Protein AF-A0A6I7P9B7-F1 (afdb_monomer)

Foldseek 3Di:
DVVVVVVVVVVVVQVPADFQLNVCCVVPVPVVVVVLCCCCPPPHVCCCVVPVVVNSRHRPCVNVVVVCCVVVVVVVVPDDDDD

Radius of gyration: 18.13 Å; Cα contacts (8 Å, |Δi|>4): 41; chains: 1; bounding box: 45×49×34 Å

Structure (mmCIF, N/CA/C/O backbone):
data_AF-A0A6I7P9B7-F1
#
_entry.id   AF-A0A6I7P9B7-F1
#
loop_
_atom_site.group_PDB
_atom_site.id
_atom_site.type_symbol
_atom_site.label_atom_id
_atom_site.label_alt_id
_atom_site.label_comp_id
_atom_site.label_asym_id
_atom_site.label_entity_id
_atom_site.label_seq_id
_atom_site.pdbx_PDB_ins_code
_atom_site.Cartn_x
_atom_site.Cartn_y
_atom_site.Cartn_z
_atom_site.occupancy
_atom_site.B_iso_or_equiv
_atom_site.auth_seq_id
_atom_site.auth_comp_id
_atom_site.auth_asym_id
_atom_site.auth_atom_id
_atom_site.pdbx_PDB_model_num
ATOM 1 N N . MET A 1 1 ? 6.752 31.201 -22.492 1.00 57.72 1 MET A N 1
ATOM 2 C CA . MET A 1 1 ? 7.688 30.490 -21.587 1.00 57.72 1 MET A CA 1
ATOM 3 C C . MET A 1 1 ? 7.087 30.143 -20.219 1.00 57.72 1 MET A C 1
ATOM 5 O O . M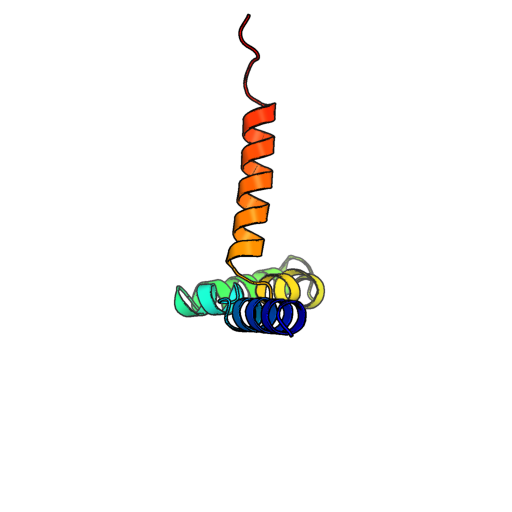ET A 1 1 ? 7.439 29.093 -19.706 1.00 57.72 1 MET A O 1
ATOM 9 N N . ALA A 1 2 ? 6.153 30.923 -19.650 1.00 61.97 2 ALA A N 1
ATOM 10 C CA . ALA A 1 2 ? 5.575 30.638 -18.323 1.00 61.97 2 ALA A CA 1
ATOM 11 C C . ALA A 1 2 ? 4.801 29.299 -18.209 1.00 61.97 2 ALA A C 1
ATOM 13 O O . ALA A 1 2 ? 5.021 28.571 -17.253 1.00 61.97 2 ALA A O 1
ATOM 14 N N . LEU A 1 3 ? 3.978 28.926 -19.203 1.00 60.97 3 LEU A N 1
ATOM 15 C CA . LEU A 1 3 ? 3.200 27.665 -19.207 1.00 60.97 3 LEU A CA 1
ATOM 16 C C . LEU A 1 3 ? 4.066 26.390 -19.248 1.00 60.97 3 LEU A C 1
ATOM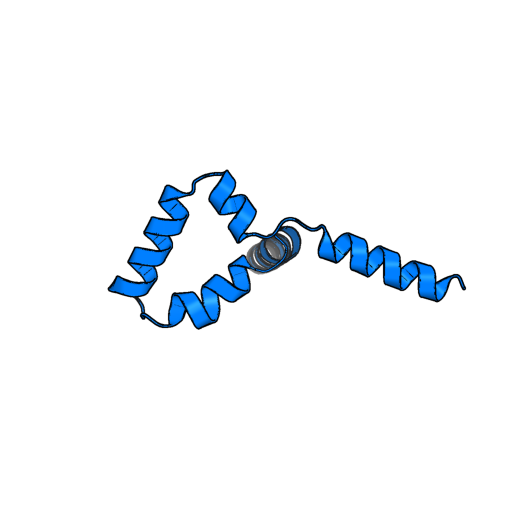 18 O O . LEU A 1 3 ? 3.718 25.378 -18.647 1.00 60.97 3 LEU A O 1
ATOM 22 N N . VAL A 1 4 ? 5.213 26.442 -19.935 1.00 63.94 4 VAL A N 1
ATOM 23 C CA . VAL A 1 4 ? 6.155 25.310 -20.027 1.00 63.94 4 VAL A CA 1
ATOM 24 C C . VAL A 1 4 ? 6.881 25.106 -18.696 1.00 63.94 4 VAL A C 1
ATOM 26 O O . VAL A 1 4 ? 7.069 23.971 -18.264 1.00 63.94 4 VAL A O 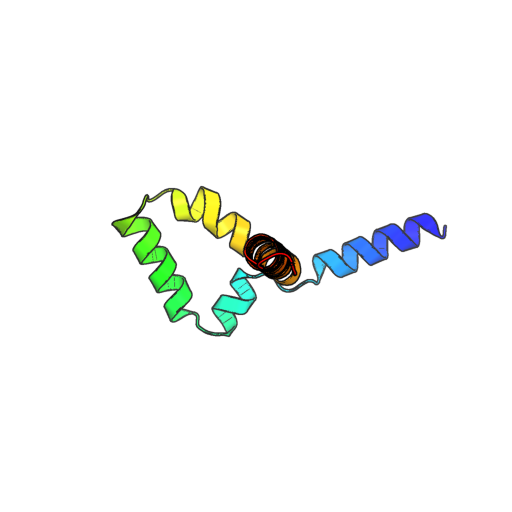1
ATOM 29 N N . ALA A 1 5 ? 7.218 26.200 -18.005 1.00 64.94 5 ALA A N 1
ATOM 30 C CA . ALA A 1 5 ? 7.776 26.135 -16.659 1.00 64.94 5 ALA A CA 1
ATOM 31 C C . ALA A 1 5 ? 6.785 25.499 -15.664 1.00 64.94 5 ALA A C 1
ATOM 33 O O . ALA A 1 5 ? 7.205 24.707 -14.829 1.00 64.94 5 ALA A O 1
ATOM 34 N N . SER A 1 6 ? 5.477 25.762 -15.799 1.00 75.06 6 SER A N 1
ATOM 35 C CA . SER A 1 6 ? 4.428 25.170 -14.949 1.00 75.06 6 SER A CA 1
ATOM 36 C C . SER A 1 6 ? 4.279 23.655 -15.126 1.00 75.06 6 SER A C 1
ATOM 38 O O . SER A 1 6 ? 4.043 22.938 -14.160 1.00 75.06 6 SER A O 1
ATOM 40 N N . GLY A 1 7 ? 4.416 23.151 -16.356 1.00 80.00 7 GLY A N 1
ATOM 41 C CA . GLY A 1 7 ? 4.351 21.710 -16.621 1.00 80.00 7 GLY A CA 1
ATOM 42 C C . GLY A 1 7 ? 5.555 20.957 -16.053 1.00 80.00 7 GLY A C 1
ATOM 43 O O . GLY A 1 7 ? 5.399 19.900 -15.444 1.00 80.00 7 GLY A O 1
ATOM 44 N N . LEU A 1 8 ? 6.752 21.532 -16.197 1.00 82.44 8 LEU A N 1
ATOM 45 C CA . LEU A 1 8 ? 7.990 20.945 -15.683 1.00 82.44 8 LEU A CA 1
ATOM 46 C C . LEU A 1 8 ? 8.020 20.896 -14.152 1.00 82.44 8 LEU A C 1
ATOM 48 O O . LEU A 1 8 ? 8.460 19.894 -13.593 1.00 82.44 8 LEU A O 1
ATOM 52 N N . THR A 1 9 ? 7.525 21.932 -13.466 1.00 84.31 9 THR A N 1
ATOM 53 C CA . THR A 1 9 ? 7.457 21.921 -11.997 1.00 84.31 9 THR A CA 1
ATOM 54 C C . THR A 1 9 ? 6.461 20.894 -11.475 1.00 84.31 9 THR A C 1
ATOM 56 O O . THR A 1 9 ? 6.786 20.174 -10.536 1.00 84.31 9 THR A O 1
ATOM 59 N N . LEU A 1 10 ? 5.283 20.775 -12.094 1.00 80.06 10 LEU A N 1
ATOM 60 C CA . LEU A 1 10 ? 4.282 19.773 -11.714 1.00 80.06 10 LEU A CA 1
ATOM 61 C C . LEU A 1 10 ? 4.795 18.347 -11.925 1.00 80.06 10 LEU A C 1
ATOM 63 O O . LEU A 1 10 ? 4.634 17.504 -11.045 1.00 80.06 10 LEU A O 1
ATOM 67 N N . TRP A 1 11 ? 5.452 18.084 -13.056 1.00 82.44 11 TRP A N 1
ATOM 68 C CA . TRP A 1 11 ? 6.058 16.782 -13.319 1.00 82.44 11 TRP A CA 1
ATOM 69 C C . TRP A 1 11 ? 7.181 16.461 -12.329 1.00 82.44 11 TRP A C 1
ATOM 71 O O . TRP A 1 11 ? 7.207 15.361 -11.789 1.00 82.44 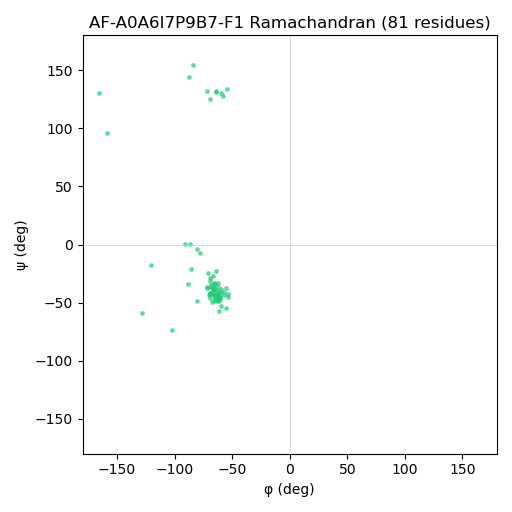11 TRP A O 1
ATOM 81 N N . ALA A 1 12 ? 8.068 17.416 -12.037 1.00 84.25 12 ALA A N 1
ATOM 82 C CA . ALA A 1 12 ? 9.150 17.216 -11.073 1.00 84.25 12 ALA A CA 1
ATOM 83 C C . ALA A 1 12 ? 8.616 16.950 -9.655 1.00 84.25 12 ALA A C 1
ATOM 85 O O . ALA A 1 12 ? 9.127 16.081 -8.951 1.00 84.25 12 ALA A O 1
ATOM 86 N N . TRP A 1 13 ? 7.560 17.660 -9.252 1.00 82.25 13 TRP A N 1
ATOM 87 C CA . TRP A 1 13 ? 6.910 17.456 -7.958 1.00 82.25 13 TRP A CA 1
ATOM 88 C C . TRP A 1 13 ? 6.224 16.087 -7.875 1.00 82.25 13 TRP A C 1
ATOM 90 O O . TRP A 1 13 ? 6.324 15.410 -6.856 1.00 82.25 13 TRP A O 1
ATOM 100 N N . TRP A 1 14 ? 5.591 15.646 -8.966 1.00 78.88 14 TRP A N 1
ATOM 101 C CA . TRP A 1 14 ? 5.012 14.306 -9.072 1.00 78.88 14 TRP A CA 1
ATOM 102 C C . TRP A 1 14 ? 6.078 13.205 -9.046 1.00 78.88 14 TRP A C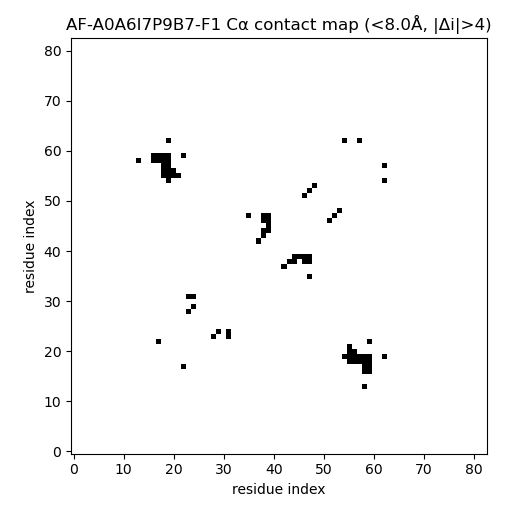 1
ATOM 104 O O . TRP A 1 14 ? 5.920 12.212 -8.344 1.00 78.88 14 TRP A O 1
ATOM 114 N N . ALA A 1 15 ? 7.180 13.391 -9.774 1.00 82.94 15 ALA A N 1
ATOM 115 C CA . ALA A 1 15 ? 8.276 12.430 -9.860 1.00 82.94 15 ALA A CA 1
ATOM 116 C C . ALA A 1 15 ? 9.027 12.249 -8.529 1.00 82.94 15 ALA A C 1
ATOM 118 O O . ALA A 1 15 ? 9.585 11.184 -8.291 1.00 82.94 15 ALA A O 1
ATOM 119 N N . GLY A 1 16 ? 9.040 13.271 -7.668 1.00 85.62 16 GLY A N 1
ATOM 120 C CA . GLY A 1 16 ? 9.644 13.213 -6.334 1.00 85.62 16 GLY A CA 1
ATOM 121 C C . GLY A 1 16 ? 8.695 12.781 -5.213 1.00 85.62 16 GLY A C 1
ATOM 122 O O . GLY A 1 16 ? 9.106 12.766 -4.053 1.00 85.62 16 GLY A O 1
ATOM 123 N N . ALA A 1 17 ? 7.426 12.481 -5.508 1.00 88.81 17 ALA A N 1
ATOM 124 C CA . ALA A 1 17 ? 6.466 12.108 -4.478 1.00 88.81 17 ALA A CA 1
ATOM 125 C C . ALA A 1 17 ? 6.774 10.699 -3.928 1.00 88.81 17 ALA A C 1
ATOM 127 O O . ALA A 1 17 ? 6.929 9.765 -4.716 1.00 88.81 17 ALA A O 1
ATOM 128 N N . PRO A 1 18 ? 6.811 10.506 -2.593 1.00 91.50 18 PRO A N 1
ATOM 129 C CA . PRO A 1 18 ? 7.101 9.206 -2.006 1.00 91.50 18 PRO A CA 1
ATOM 130 C C . PRO A 1 18 ? 6.005 8.211 -2.366 1.00 91.50 18 PRO A C 1
ATOM 132 O O . PRO A 1 18 ? 4.803 8.481 -2.221 1.00 91.50 18 PRO A O 1
ATOM 135 N N . VAL A 1 19 ? 6.426 7.040 -2.810 1.00 95.62 19 VAL A N 1
ATOM 136 C CA . VAL A 1 19 ? 5.530 6.000 -3.296 1.00 95.62 19 VAL A CA 1
ATOM 137 C C . VAL A 1 19 ? 5.074 5.126 -2.123 1.00 95.62 19 VAL A C 1
ATOM 139 O O . VAL A 1 19 ? 5.839 4.894 -1.186 1.00 95.62 19 VAL A O 1
ATOM 142 N N . LEU A 1 20 ? 3.824 4.654 -2.136 1.00 96.88 20 LEU A N 1
ATOM 143 C CA . LEU A 1 20 ? 3.223 3.969 -0.983 1.00 96.88 20 LEU A CA 1
ATOM 144 C C . LEU A 1 20 ? 4.021 2.734 -0.533 1.00 96.88 20 LEU A C 1
ATOM 146 O O . LEU A 1 20 ? 4.220 2.531 0.664 1.00 96.88 20 LEU A O 1
ATOM 150 N N . GLY A 1 21 ? 4.475 1.915 -1.483 1.00 97.06 21 GLY A N 1
ATOM 151 C CA . GLY A 1 21 ? 5.246 0.707 -1.199 1.00 97.06 21 GLY A CA 1
ATOM 152 C C . GLY A 1 21 ? 6.597 0.999 -0.559 1.00 97.06 21 GLY A C 1
ATOM 153 O O . GLY A 1 21 ? 6.983 0.298 0.369 1.00 97.06 21 GLY A O 1
ATOM 154 N N . GLU A 1 22 ? 7.278 2.061 -0.994 1.00 96.12 22 GLU A N 1
ATOM 155 C CA . GLU A 1 22 ? 8.535 2.507 -0.387 1.00 96.12 22 GLU A CA 1
ATOM 156 C C . GLU A 1 22 ? 8.312 2.966 1.056 1.00 96.12 22 GLU A C 1
ATOM 158 O O . GLU A 1 22 ? 9.037 2.551 1.960 1.00 96.12 22 GLU A O 1
ATOM 163 N N . LEU A 1 23 ? 7.272 3.771 1.297 1.00 96.44 23 LEU A N 1
ATOM 164 C CA . LEU A 1 23 ? 6.940 4.216 2.647 1.00 96.44 23 LEU A CA 1
ATOM 165 C C . LEU A 1 23 ? 6.611 3.032 3.564 1.00 96.44 23 LEU A C 1
ATOM 167 O O . LEU A 1 23 ? 7.121 2.974 4.680 1.00 96.44 23 LEU A O 1
ATOM 171 N N . TRP A 1 24 ? 5.791 2.082 3.107 1.00 97.62 24 TRP A N 1
ATOM 172 C CA . TRP A 1 24 ? 5.478 0.883 3.888 1.00 97.62 24 TRP A CA 1
ATOM 173 C C . TRP A 1 24 ? 6.741 0.060 4.150 1.00 97.62 24 TRP A C 1
ATOM 175 O O . TRP A 1 24 ? 7.015 -0.269 5.299 1.00 97.62 24 TRP A O 1
ATOM 185 N N . PHE A 1 25 ? 7.562 -0.199 3.132 1.00 97.25 25 PHE A N 1
ATOM 186 C CA . PHE A 1 25 ? 8.815 -0.935 3.299 1.00 97.25 25 PHE A CA 1
ATOM 187 C C . PHE A 1 25 ? 9.750 -0.278 4.325 1.00 97.25 25 PHE A C 1
ATOM 189 O O . PHE A 1 25 ? 10.339 -0.976 5.146 1.00 97.25 25 PHE A O 1
ATOM 196 N N . ASN A 1 26 ? 9.850 1.054 4.320 1.00 97.25 26 ASN A N 1
ATOM 197 C CA . ASN A 1 26 ? 10.662 1.805 5.279 1.00 97.25 26 ASN A CA 1
ATOM 198 C C . ASN A 1 26 ? 10.095 1.773 6.709 1.00 97.25 26 ASN A C 1
ATOM 200 O O . ASN A 1 26 ? 10.860 1.882 7.666 1.00 97.25 26 ASN A O 1
ATOM 204 N N . LEU A 1 27 ? 8.774 1.645 6.866 1.00 97.44 27 LEU A N 1
ATOM 205 C CA . LEU A 1 27 ? 8.115 1.546 8.172 1.00 97.44 27 LEU A CA 1
ATOM 206 C C . LEU A 1 27 ? 8.195 0.132 8.752 1.00 97.44 27 LEU A C 1
ATOM 208 O O . LEU A 1 27 ? 8.525 -0.037 9.923 1.00 97.44 27 LEU A O 1
ATOM 212 N N . ASP A 1 28 ? 7.864 -0.872 7.944 1.00 98.12 28 ASP A N 1
ATOM 213 C CA . ASP A 1 28 ? 7.876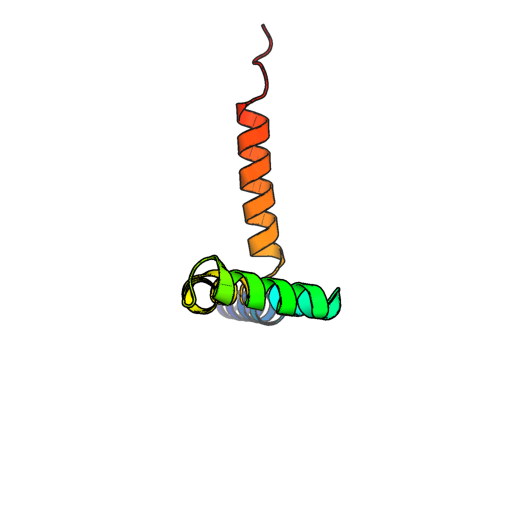 -2.277 8.333 1.00 98.12 28 ASP A CA 1
ATOM 214 C C . ASP A 1 28 ? 7.962 -3.189 7.090 1.00 98.12 28 ASP A C 1
ATOM 216 O O . ASP A 1 28 ? 6.945 -3.531 6.472 1.00 98.12 28 ASP A O 1
ATOM 220 N N . PRO A 1 29 ? 9.172 -3.635 6.718 1.00 97.81 29 PRO A N 1
ATOM 221 C CA . PRO A 1 29 ? 9.361 -4.498 5.559 1.00 97.81 29 PRO A CA 1
ATOM 222 C C . PRO A 1 29 ? 8.828 -5.917 5.800 1.00 97.81 29 PRO A C 1
ATOM 224 O O . PRO A 1 29 ? 8.499 -6.622 4.841 1.00 97.81 29 PRO A O 1
ATOM 227 N N . PHE A 1 30 ? 8.731 -6.366 7.057 1.00 98.44 30 PHE A N 1
ATOM 228 C CA . PHE A 1 30 ? 8.231 -7.701 7.370 1.00 98.44 30 PHE A CA 1
ATOM 229 C C . PHE A 1 30 ? 6.734 -7.798 7.075 1.00 98.44 30 PHE A C 1
ATOM 231 O O . PHE A 1 30 ? 6.313 -8.745 6.407 1.00 98.44 30 PHE A O 1
ATOM 238 N N . SER A 1 31 ? 5.932 -6.812 7.492 1.00 98.19 31 SER A N 1
ATOM 239 C CA . SER A 1 31 ? 4.493 -6.829 7.196 1.00 98.19 31 SER A CA 1
ATOM 240 C C . SER A 1 31 ? 4.183 -6.707 5.706 1.00 98.19 31 SER A C 1
ATOM 242 O O . SER A 1 31 ? 3.234 -7.347 5.247 1.00 98.19 31 SER A O 1
ATOM 244 N N . LEU A 1 32 ? 4.988 -5.978 4.923 1.00 97.75 32 LEU A N 1
ATOM 245 C CA . LEU A 1 32 ? 4.817 -5.921 3.468 1.00 97.75 32 LEU A CA 1
ATOM 246 C C . LEU A 1 32 ? 5.018 -7.305 2.826 1.00 97.75 32 LEU A C 1
ATOM 248 O O . LEU A 1 32 ? 4.157 -7.775 2.080 1.00 97.75 32 LEU A O 1
ATOM 252 N N . ASN A 1 33 ? 6.109 -7.996 3.174 1.00 97.88 33 ASN A N 1
ATOM 253 C CA . ASN A 1 33 ? 6.401 -9.342 2.667 1.00 97.88 33 ASN A CA 1
ATOM 254 C C . ASN A 1 33 ? 5.383 -10.385 3.152 1.00 97.88 33 ASN A C 1
ATOM 256 O O . ASN A 1 33 ? 4.974 -11.262 2.390 1.00 97.88 33 ASN A O 1
ATOM 260 N N . LEU A 1 34 ? 4.939 -10.288 4.408 1.00 98.19 34 LEU A N 1
ATOM 261 C CA . LEU A 1 34 ? 3.882 -11.147 4.936 1.00 98.19 34 LEU A CA 1
ATOM 262 C C . LEU A 1 34 ? 2.573 -10.934 4.171 1.00 98.19 34 LEU A C 1
ATOM 264 O O . LEU A 1 34 ? 1.933 -11.910 3.782 1.00 98.19 34 LEU A O 1
ATOM 268 N N . THR A 1 35 ? 2.192 -9.679 3.921 1.00 97.81 35 THR A N 1
ATOM 269 C CA . THR A 1 35 ? 0.986 -9.351 3.150 1.00 97.81 35 THR A CA 1
ATOM 270 C C . THR A 1 35 ? 1.082 -9.925 1.744 1.00 97.81 35 THR A C 1
ATOM 272 O O . THR A 1 35 ? 0.134 -10.563 1.288 1.00 97.81 35 THR A O 1
ATOM 275 N N . GLN A 1 36 ? 2.236 -9.788 1.087 1.00 97.69 36 GLN A N 1
ATOM 276 C CA . GLN A 1 36 ? 2.486 -10.415 -0.208 1.00 97.69 36 GLN A CA 1
ATOM 277 C C . GLN A 1 36 ? 2.271 -11.925 -0.158 1.00 97.69 36 GLN A C 1
ATOM 279 O O . GLN A 1 36 ? 1.476 -12.464 -0.931 1.00 97.69 36 GLN A O 1
ATOM 284 N N . ALA A 1 37 ? 2.943 -12.605 0.772 1.00 97.75 37 ALA A N 1
ATOM 285 C CA . ALA A 1 37 ? 2.860 -14.051 0.901 1.00 97.75 37 ALA A CA 1
ATOM 286 C C . ALA A 1 37 ? 1.421 -14.508 1.173 1.00 97.75 37 ALA A C 1
ATOM 288 O O . ALA A 1 37 ? 0.963 -15.484 0.582 1.00 97.75 37 ALA A O 1
ATOM 289 N N . VAL A 1 38 ? 0.684 -13.790 2.027 1.00 97.94 38 VAL A N 1
ATOM 290 C CA . VAL A 1 38 ? -0.717 -14.091 2.338 1.00 97.94 38 VAL A CA 1
ATOM 291 C C . VAL A 1 38 ? -1.606 -13.911 1.110 1.00 97.94 38 VAL A C 1
ATOM 293 O O . VAL A 1 38 ? -2.398 -14.801 0.803 1.00 97.94 38 VAL A O 1
ATOM 296 N N . VAL A 1 39 ? -1.460 -12.807 0.377 1.00 97.56 39 VAL A N 1
ATOM 297 C CA . VAL A 1 39 ? -2.250 -12.539 -0.832 1.00 97.56 39 VAL A CA 1
ATOM 298 C C . VAL A 1 39 ? -2.001 -13.609 -1.891 1.00 97.56 39 VAL A C 1
ATOM 300 O O . VAL A 1 39 ? -2.953 -14.184 -2.423 1.00 97.56 39 VAL A O 1
ATOM 303 N N . GLN A 1 40 ? -0.732 -13.913 -2.165 1.00 97.00 40 GLN A N 1
ATOM 304 C CA . GLN A 1 40 ? -0.362 -14.877 -3.199 1.00 97.00 40 GLN A CA 1
ATOM 305 C C . GLN A 1 40 ? -0.735 -16.317 -2.816 1.00 97.00 40 GLN A C 1
ATOM 307 O O . GLN A 1 40 ? -1.073 -17.107 -3.696 1.00 97.00 40 GLN A O 1
ATOM 312 N N . ARG A 1 41 ? -0.714 -16.662 -1.520 1.00 97.25 41 ARG A N 1
ATOM 313 C CA . ARG A 1 41 ? -0.994 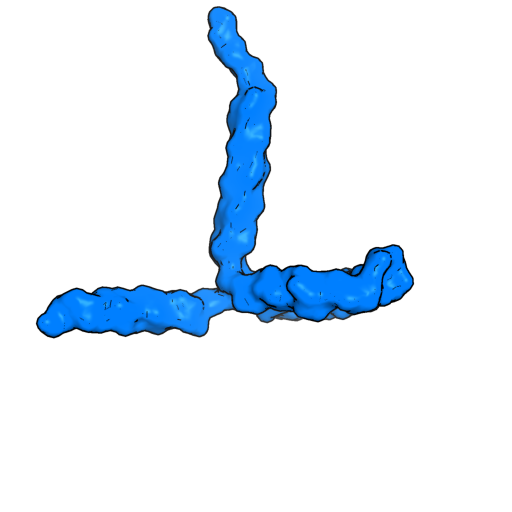-18.021 -1.028 1.00 97.25 41 ARG A CA 1
ATOM 314 C C . ARG A 1 41 ? -2.470 -18.303 -0.756 1.00 97.25 41 ARG A C 1
ATOM 316 O O . ARG A 1 41 ? -2.885 -19.445 -0.929 1.00 97.25 41 ARG A O 1
ATOM 323 N N . TYR A 1 42 ? -3.237 -17.315 -0.297 1.00 97.75 42 TYR A N 1
ATOM 324 C CA . TYR A 1 42 ? -4.589 -17.545 0.231 1.00 97.75 42 TYR A CA 1
ATOM 325 C C . TYR A 1 42 ? -5.706 -16.802 -0.504 1.00 97.75 42 TYR A C 1
ATOM 327 O O . TYR A 1 42 ? -6.860 -17.188 -0.345 1.00 97.75 42 TYR A O 1
ATOM 335 N N . LEU A 1 43 ? -5.406 -15.760 -1.288 1.00 95.75 43 LEU A N 1
ATOM 336 C CA . LEU A 1 43 ? -6.428 -15.028 -2.046 1.00 95.75 43 LEU A CA 1
ATOM 337 C C . LEU A 1 43 ? -6.412 -15.438 -3.515 1.00 95.75 43 LEU A C 1
ATOM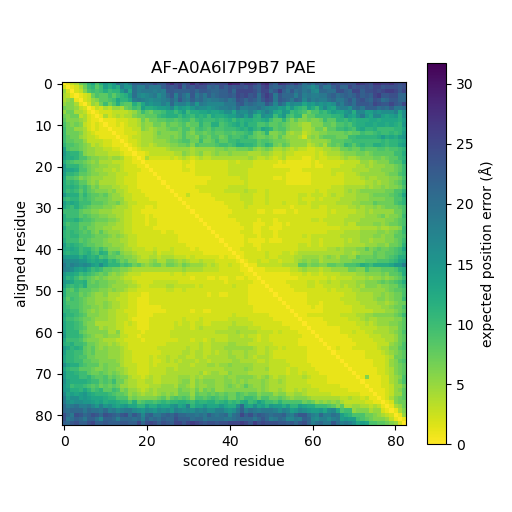 339 O O . LEU A 1 43 ? -7.300 -16.146 -3.980 1.00 95.75 43 LEU A O 1
ATOM 343 N N . HIS A 1 44 ? -5.400 -14.986 -4.250 1.00 94.56 44 HIS A N 1
ATOM 344 C CA . HIS A 1 44 ? -5.198 -15.331 -5.650 1.00 94.56 44 HIS A CA 1
ATOM 345 C C . HIS A 1 44 ? -3.772 -14.926 -6.054 1.00 94.56 44 HIS A C 1
ATOM 347 O O . HIS A 1 44 ? -3.408 -13.767 -5.834 1.00 94.56 44 HIS A O 1
ATOM 353 N N . PRO A 1 45 ? -2.976 -15.807 -6.690 1.00 86.62 45 PRO A N 1
ATOM 354 C CA . PRO A 1 45 ? -1.577 -15.522 -7.020 1.00 86.62 45 PRO A CA 1
ATOM 355 C C . PRO A 1 45 ? -1.384 -14.217 -7.801 1.00 86.62 45 PRO A C 1
ATOM 357 O O . PRO A 1 45 ? -0.518 -13.419 -7.467 1.00 86.62 45 PRO A O 1
ATOM 360 N N . GLY A 1 46 ? -2.254 -13.951 -8.782 1.00 94.69 46 GLY A N 1
ATOM 361 C CA . GLY A 1 46 ? -2.179 -12.741 -9.607 1.00 94.69 46 GLY A CA 1
ATOM 362 C C . GLY A 1 46 ? -2.707 -11.458 -8.954 1.00 94.69 46 GLY A C 1
ATOM 363 O O . GLY A 1 46 ? -2.566 -10.394 -9.544 1.00 94.69 46 GLY A O 1
ATOM 364 N N . LEU A 1 47 ? -3.333 -11.516 -7.769 1.00 96.38 47 LEU A N 1
ATOM 365 C CA . LEU A 1 47 ? -3.902 -10.319 -7.129 1.00 96.38 47 LEU A CA 1
ATOM 366 C C . LEU A 1 47 ? -2.810 -9.350 -6.667 1.00 96.38 47 LEU A C 1
ATOM 368 O O . LEU A 1 47 ? -2.990 -8.133 -6.733 1.00 96.38 47 LEU A O 1
ATOM 372 N N . TRP A 1 48 ? -1.676 -9.891 -6.220 1.00 96.75 48 TRP A N 1
ATOM 373 C CA . TRP A 1 48 ? -0.539 -9.072 -5.828 1.00 96.75 48 TRP A CA 1
ATOM 374 C C . TRP A 1 48 ? -0.030 -8.257 -7.016 1.00 96.75 48 TRP A C 1
ATOM 376 O O . TRP A 1 48 ? -0.045 -7.031 -6.967 1.00 96.75 48 TRP A O 1
ATOM 386 N N . ASP A 1 49 ? 0.328 -8.931 -8.107 1.00 96.56 49 ASP A N 1
ATOM 387 C CA . ASP A 1 49 ? 0.973 -8.296 -9.257 1.00 96.56 49 ASP A CA 1
ATOM 388 C C . ASP A 1 49 ? 0.014 -7.416 -10.070 1.00 96.56 49 ASP A C 1
ATOM 390 O O . ASP A 1 49 ? 0.409 -6.355 -10.548 1.00 96.56 49 ASP A O 1
ATOM 394 N N . ALA A 1 50 ? -1.252 -7.822 -10.217 1.00 96.94 50 ALA A N 1
ATOM 395 C CA . ALA A 1 50 ? -2.211 -7.111 -11.063 1.00 96.94 50 ALA A CA 1
ATOM 396 C C . ALA A 1 50 ? -2.931 -5.949 -10.362 1.00 96.94 50 ALA A C 1
ATOM 398 O O . ALA A 1 50 ? -3.464 -5.076 -11.045 1.00 96.94 50 ALA A O 1
ATOM 399 N N . VAL A 1 51 ? -2.990 -5.934 -9.023 1.00 96.38 51 VAL A N 1
ATOM 400 C CA . VAL A 1 51 ? -3.783 -4.942 -8.271 1.00 96.38 51 VAL A CA 1
ATOM 401 C C . VAL A 1 51 ? -2.958 -4.248 -7.199 1.00 96.38 51 VAL A C 1
ATOM 403 O O . VAL A 1 51 ? -2.824 -3.026 -7.233 1.00 96.38 51 VAL A O 1
ATOM 406 N N . LEU A 1 52 ? -2.395 -4.999 -6.250 1.00 96.44 52 LEU A N 1
ATOM 407 C CA . LEU A 1 52 ? -1.721 -4.387 -5.103 1.00 96.44 52 LEU A CA 1
ATOM 408 C C . LEU A 1 52 ? -0.420 -3.703 -5.505 1.00 96.44 52 LEU A C 1
ATOM 410 O O . LEU A 1 52 ? -0.181 -2.577 -5.087 1.00 96.44 52 LEU A O 1
ATOM 414 N N . LEU A 1 53 ? 0.386 -4.330 -6.354 1.00 96.44 53 LEU A N 1
ATOM 415 C CA . LEU A 1 53 ? 1.653 -3.775 -6.805 1.00 96.44 53 LEU A CA 1
ATOM 416 C C . LEU A 1 53 ? 1.463 -2.444 -7.574 1.00 96.44 53 LEU A C 1
ATOM 418 O O . LEU A 1 53 ? 2.119 -1.469 -7.207 1.00 96.44 53 LEU A O 1
ATOM 422 N N . PRO A 1 54 ? 0.522 -2.311 -8.535 1.00 96.88 54 PRO A N 1
ATOM 423 C CA . PRO A 1 54 ? 0.186 -1.018 -9.137 1.00 96.88 54 PRO A CA 1
ATOM 424 C C . PRO A 1 54 ? -0.231 0.063 -8.135 1.00 96.88 54 PRO A C 1
ATOM 426 O O . PRO A 1 54 ? 0.135 1.224 -8.317 1.00 96.88 54 PRO A O 1
ATOM 429 N N . VAL A 1 55 ? -0.974 -0.303 -7.081 1.00 96.56 55 VAL A N 1
ATOM 430 C CA . VAL A 1 55 ? -1.379 0.617 -6.001 1.00 96.56 55 VAL A CA 1
ATOM 431 C C . VAL A 1 55 ? -0.178 1.023 -5.147 1.00 96.56 55 VAL A C 1
ATOM 433 O O . VAL A 1 55 ? -0.022 2.201 -4.832 1.00 96.56 55 VAL A O 1
ATOM 436 N N . LEU A 1 56 ? 0.700 0.077 -4.813 1.00 96.88 56 LEU A N 1
ATOM 437 C CA . LEU A 1 56 ? 1.938 0.331 -4.077 1.00 96.88 56 LEU A CA 1
ATOM 438 C C . LEU A 1 56 ? 2.907 1.219 -4.861 1.00 96.88 56 LEU A C 1
ATOM 440 O O . LEU A 1 56 ? 3.728 1.868 -4.225 1.00 96.88 56 LEU A O 1
ATOM 444 N N . PHE A 1 57 ? 2.794 1.279 -6.193 1.00 96.38 57 PHE A N 1
ATOM 445 C CA . PHE A 1 57 ? 3.552 2.188 -7.057 1.00 96.38 57 PHE A CA 1
ATOM 446 C C . PHE A 1 57 ? 2.917 3.576 -7.249 1.00 96.38 57 PHE A C 1
ATOM 448 O O . PHE A 1 57 ? 3.477 4.415 -7.957 1.00 96.38 57 PHE A O 1
ATOM 455 N N . GLN A 1 58 ? 1.769 3.854 -6.627 1.00 95.81 58 GLN A N 1
ATOM 456 C CA . GLN A 1 58 ? 1.180 5.192 -6.653 1.00 95.81 58 GLN A CA 1
ATOM 457 C C . GLN A 1 58 ? 1.779 6.101 -5.569 1.00 95.81 58 GLN A C 1
ATOM 459 O O . GLN A 1 58 ? 2.198 5.617 -4.510 1.00 95.81 58 GLN A O 1
ATOM 464 N N . PRO A 1 59 ? 1.761 7.433 -5.774 1.00 95.62 59 PRO A N 1
ATOM 465 C CA . PRO A 1 59 ? 2.124 8.384 -4.731 1.00 95.62 59 PRO A CA 1
ATOM 466 C C . PRO A 1 59 ? 1.301 8.165 -3.460 1.00 95.62 59 PRO A C 1
ATOM 468 O O . PRO A 1 59 ? 0.071 8.073 -3.509 1.00 95.62 59 PRO A O 1
ATOM 471 N N . THR A 1 60 ? 1.967 8.153 -2.306 1.00 95.25 60 THR A N 1
ATOM 472 C CA . THR A 1 60 ? 1.335 7.905 -0.998 1.00 95.25 60 THR A CA 1
ATOM 473 C C . THR A 1 60 ? 0.152 8.841 -0.762 1.00 95.25 60 THR A C 1
ATOM 475 O O . THR A 1 60 ? -0.917 8.398 -0.347 1.00 95.25 60 THR A O 1
ATOM 478 N N . ALA A 1 61 ? 0.331 10.131 -1.063 1.00 93.69 61 ALA A N 1
ATOM 479 C CA . ALA A 1 61 ? -0.695 11.153 -0.875 1.00 93.69 61 ALA A CA 1
ATOM 480 C C . ALA A 1 61 ? -1.948 10.906 -1.730 1.00 93.69 61 ALA A C 1
ATOM 482 O O . ALA A 1 61 ? -3.056 11.207 -1.290 1.00 93.69 61 ALA A O 1
ATOM 483 N N . LEU A 1 62 ? -1.790 10.337 -2.931 1.00 94.56 62 LEU A N 1
ATOM 484 C CA . LEU A 1 62 ? -2.923 9.993 -3.784 1.00 94.56 62 LEU A CA 1
ATOM 485 C C . LEU A 1 62 ? -3.738 8.865 -3.151 1.00 94.56 62 LEU A C 1
ATOM 487 O O . LEU A 1 62 ? -4.952 8.994 -3.012 1.00 94.56 62 LEU A O 1
ATOM 491 N N . VAL A 1 63 ? -3.082 7.782 -2.726 1.00 95.31 63 VAL A N 1
ATOM 492 C CA . VAL A 1 63 ? -3.786 6.622 -2.161 1.00 95.31 63 VAL A CA 1
ATOM 493 C C . VAL A 1 63 ? -4.473 6.985 -0.845 1.00 95.31 63 VAL A C 1
ATOM 495 O O . VAL A 1 63 ? -5.662 6.718 -0.675 1.00 95.31 63 VAL A O 1
ATOM 498 N N . THR A 1 64 ? -3.765 7.642 0.076 1.00 93.94 64 THR A N 1
ATOM 499 C CA . THR A 1 64 ? -4.339 8.038 1.372 1.00 93.94 64 THR A CA 1
ATOM 500 C C . THR A 1 64 ? -5.413 9.110 1.222 1.00 93.94 64 THR A C 1
ATOM 502 O O . THR A 1 64 ? -6.430 9.042 1.910 1.00 93.94 64 THR A O 1
ATOM 505 N N . GLY A 1 65 ? -5.246 10.050 0.287 1.00 95.88 65 GLY A N 1
ATOM 506 C CA . GLY A 1 65 ? -6.253 11.054 -0.044 1.00 95.88 65 GLY A CA 1
ATOM 507 C C . GLY A 1 65 ? -7.548 10.428 -0.561 1.00 95.88 65 GLY A C 1
ATOM 508 O O . GLY A 1 65 ? -8.625 10.764 -0.073 1.00 95.88 65 GLY A O 1
ATOM 509 N N . LEU A 1 66 ? -7.462 9.465 -1.484 1.00 96.38 66 LEU A N 1
ATOM 510 C CA . LEU A 1 66 ? -8.635 8.740 -1.985 1.00 96.38 66 LEU A CA 1
ATOM 511 C C . LEU A 1 66 ? -9.339 7.947 -0.879 1.00 96.38 66 LEU A C 1
ATOM 513 O O . LEU A 1 66 ? -10.566 7.992 -0.788 1.00 96.38 66 LEU A O 1
ATOM 517 N N . LEU A 1 67 ? -8.586 7.269 -0.008 1.00 94.94 67 LEU A N 1
ATOM 518 C CA . LEU A 1 67 ? -9.158 6.559 1.140 1.00 94.94 67 LEU A CA 1
ATOM 519 C C . LEU A 1 67 ? -9.849 7.525 2.109 1.00 94.94 67 LEU A C 1
ATOM 521 O O . LEU A 1 67 ? -10.978 7.273 2.525 1.00 94.94 67 LEU A O 1
ATOM 525 N N . ALA A 1 68 ? -9.217 8.654 2.431 1.00 95.88 68 ALA A N 1
ATOM 526 C CA . ALA A 1 68 ? -9.798 9.673 3.300 1.00 95.88 68 ALA A CA 1
ATOM 527 C C . ALA A 1 68 ? -11.091 10.256 2.7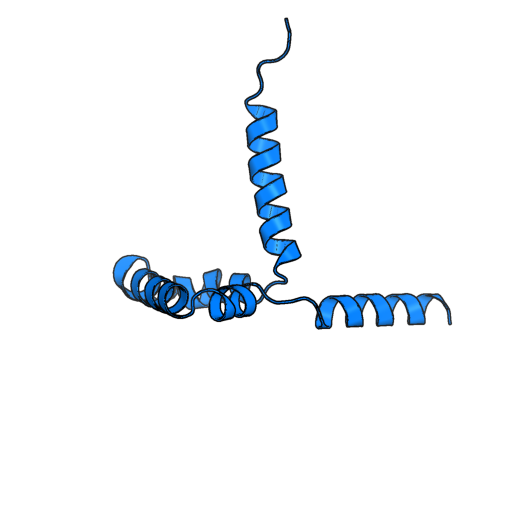16 1.00 95.88 68 ALA A C 1
ATOM 529 O O . ALA A 1 68 ? -12.066 10.432 3.445 1.00 95.88 68 ALA A O 1
ATOM 530 N N . LEU A 1 69 ? -11.132 10.506 1.405 1.00 97.12 69 LEU A N 1
ATOM 531 C CA . LEU A 1 69 ? -12.339 10.957 0.714 1.00 97.12 69 LEU A CA 1
ATOM 532 C C . LEU A 1 69 ? -13.439 9.895 0.743 1.00 97.12 69 LEU A C 1
ATOM 534 O O . LEU A 1 69 ? -14.580 10.225 1.052 1.00 97.12 69 LEU A O 1
ATOM 538 N N . LEU A 1 70 ? -13.105 8.631 0.474 1.00 96.88 70 LEU A N 1
ATOM 539 C CA . LEU A 1 70 ? -14.057 7.521 0.508 1.00 96.88 70 LEU A CA 1
ATOM 540 C C . LEU A 1 70 ? -14.681 7.368 1.900 1.00 96.88 70 LEU A C 1
ATOM 542 O O . LEU A 1 70 ? -15.905 7.381 2.039 1.00 96.88 70 LEU A O 1
ATOM 546 N N . PHE A 1 71 ? -13.850 7.264 2.939 1.00 96.00 71 PHE A N 1
ATOM 547 C CA . PHE A 1 71 ? -14.321 7.118 4.316 1.00 96.00 71 PHE A CA 1
ATOM 548 C C . PHE A 1 71 ? -15.014 8.382 4.825 1.00 96.00 71 PHE A C 1
ATOM 550 O O . PHE A 1 71 ? -16.012 8.283 5.533 1.00 96.00 71 PHE A O 1
ATOM 557 N N . GLY A 1 72 ? -14.540 9.566 4.439 1.00 96.31 72 GLY A N 1
ATOM 558 C CA . GLY A 1 72 ? -15.169 10.841 4.773 1.00 96.31 72 GLY A CA 1
ATOM 559 C C . GLY A 1 72 ? -16.551 10.996 4.139 1.00 96.31 72 GLY A C 1
ATOM 560 O O . GLY A 1 72 ? -17.493 11.396 4.821 1.00 96.31 72 GLY A O 1
ATOM 561 N N . ALA A 1 73 ? -16.702 10.623 2.866 1.00 95.19 73 ALA A N 1
ATOM 562 C CA . ALA A 1 73 ? -17.983 10.628 2.165 1.00 95.19 73 ALA A CA 1
ATOM 563 C C . ALA A 1 73 ? -18.958 9.614 2.773 1.00 95.19 73 ALA A C 1
ATOM 565 O O . ALA A 1 73 ? -20.115 9.953 3.022 1.00 95.19 73 ALA A O 1
ATOM 566 N N . LEU A 1 74 ? -18.485 8.402 3.083 1.00 95.44 74 LEU A N 1
ATOM 567 C CA . LEU A 1 74 ? -19.281 7.390 3.777 1.00 95.44 74 LEU A CA 1
ATOM 568 C C . LEU A 1 74 ? -19.733 7.887 5.155 1.00 95.44 74 LEU A C 1
ATOM 570 O O . LEU A 1 74 ? -20.909 7.788 5.495 1.00 95.44 74 LEU A O 1
ATOM 574 N N . ALA A 1 75 ? -18.815 8.462 5.932 1.00 94.00 75 ALA A N 1
ATOM 575 C CA . ALA A 1 75 ? -19.113 9.006 7.248 1.00 94.00 75 ALA A CA 1
ATOM 576 C C . ALA A 1 75 ? -20.074 10.191 7.177 1.00 94.00 75 ALA A C 1
ATOM 578 O O . ALA A 1 75 ? -20.865 10.369 8.091 1.00 94.00 75 ALA A O 1
ATOM 579 N N . TRP A 1 76 ? -20.011 11.013 6.127 1.00 93.25 76 TRP A N 1
ATOM 580 C CA . TRP A 1 76 ? -20.961 12.100 5.901 1.00 93.25 76 TRP A CA 1
ATOM 581 C C . TRP A 1 76 ? -22.349 11.570 5.535 1.00 93.25 76 TRP A C 1
ATOM 583 O O . TRP A 1 76 ? -23.340 12.055 6.077 1.00 93.25 76 TRP A O 1
ATOM 593 N N . TRP A 1 77 ? -22.419 10.544 4.685 1.00 93.75 77 TRP A N 1
ATOM 594 C CA . TRP A 1 77 ? -23.673 9.905 4.285 1.00 93.75 77 TRP A CA 1
ATOM 595 C C . TRP A 1 77 ? -24.433 9.320 5.478 1.00 93.75 77 TRP A C 1
ATOM 597 O O . TRP A 1 77 ? -25.658 9.397 5.535 1.00 93.75 77 TRP A O 1
ATOM 607 N N . THR A 1 78 ? -23.722 8.738 6.444 1.00 92.94 78 THR A N 1
ATOM 608 C CA . THR A 1 78 ? -24.337 8.117 7.624 1.00 92.94 78 THR A CA 1
ATOM 609 C C . THR A 1 78 ? -24.729 9.117 8.714 1.00 92.94 78 THR A C 1
ATOM 611 O O . THR A 1 78 ? -25.339 8.709 9.704 1.00 92.94 78 THR A O 1
ATOM 614 N N . ARG A 1 79 ? -24.436 10.421 8.565 1.00 87.50 79 ARG A N 1
ATOM 615 C CA . ARG A 1 79 ? -24.849 11.429 9.556 1.00 87.50 79 ARG A CA 1
ATOM 616 C C . ARG A 1 79 ? -26.372 11.614 9.518 1.00 87.50 79 ARG A C 1
ATOM 618 O O . ARG A 1 79 ? -26.910 11.939 8.457 1.00 87.50 79 ARG A O 1
ATOM 625 N N . PRO A 1 80 ? -27.077 11.471 10.657 1.00 77.50 80 PRO A N 1
ATOM 626 C CA . PRO A 1 80 ? -28.495 11.789 10.726 1.00 77.50 80 PRO A CA 1
ATOM 627 C C . PRO A 1 80 ? -28.705 13.261 10.362 1.00 77.50 80 PRO A C 1
ATOM 629 O O . PRO A 1 80 ? -28.020 14.140 10.890 1.00 77.50 80 PRO A O 1
ATOM 632 N N . ARG A 1 81 ? -29.638 13.532 9.442 1.00 79.69 81 ARG A N 1
ATOM 633 C CA . ARG A 1 81 ? -30.024 14.908 9.113 1.00 79.69 81 ARG A CA 1
ATOM 634 C C . ARG A 1 81 ? -30.663 15.533 10.360 1.00 79.69 81 ARG A C 1
ATOM 636 O O . ARG A 1 81 ? -31.520 14.873 10.952 1.00 79.69 81 ARG A O 1
ATOM 643 N N . PRO A 1 82 ? -30.252 16.744 10.778 1.00 75.69 82 PRO A N 1
ATOM 644 C CA . PRO A 1 82 ? -30.905 17.425 11.889 1.00 75.69 82 PRO A CA 1
ATOM 645 C C . PRO A 1 82 ? -32.393 17.604 11.552 1.00 75.69 82 PRO A C 1
ATOM 647 O O . PRO A 1 82 ? -32.712 18.034 10.441 1.00 75.69 82 PRO A O 1
ATOM 650 N N . GLN A 1 83 ? -33.262 17.176 12.474 1.00 67.75 83 GLN A N 1
ATOM 651 C CA . GLN A 1 83 ? -34.708 17.426 12.427 1.00 67.75 83 GLN A CA 1
ATOM 652 C C . GLN A 1 83 ? -35.000 18.871 12.822 1.00 67.75 83 GLN A C 1
ATOM 654 O O . GLN A 1 83 ? -34.264 19.388 13.695 1.00 67.75 83 GLN A O 1
#

pLDDT: mean 90.93, std 9.96, range [57.72, 98.44]

Sequence (83 aa):
MALVASGLTLWAWWAGAPVLGELWFNLDPFSLNLTQAVVQRYLHPGLWDAVLLPVLFQPTALVTGLLALLFGALAWWTRPRPQ

Secondary structure (DSSP, 8-state):
-HHHHHHHHHHHHHHTSPBHHHHHHHH-HHHHHHHHHHIIIII-HHHIIIIIHHHHTSBHHHHHHHHHHHHHHHHHHTSPPP-

Mean predicted aligned error: 6.46 Å

Solvent-accessible surface area (backbone atoms only — not comparable to full-atom values): 4686 Å² total; per-residue (Å²): 114,70,72,61,54,55,52,52,52,54,50,52,55,59,74,68,44,62,30,34,43,58,55,44,43,74,74,43,47,64,61,53,52,48,51,49,52,47,35,38,72,73,74,40,60,62,49,41,69,75,48,48,47,60,55,30,66,32,42,33,67,58,57,52,47,52,50,50,49,52,53,49,51,52,57,55,69,70,50,79,77,86,129